Protein AF-A0A387AQW7-F1 (afdb_monomer_lite)

Radius of gyration: 23.39 Å; chains: 1; bounding box: 41×91×30 Å

Sequence (104 aa):
MLLVKDKLTSNDKSPFDVGDQVSFELEHKKFQGMIEKGYNNSYMIGFHTTDPALEDKYHDKIVINNKNLTMVKKGPNNSKGKKKDEDKSSDSDQKTEDKSSSKK

Structure (mmCIF, N/CA/C/O backbone):
data_AF-A0A387AQW7-F1
#
_entry.id   AF-A0A387AQW7-F1
#
loop_
_atom_site.group_PDB
_atom_site.id
_atom_site.type_symbol
_atom_site.label_atom_id
_atom_site.label_alt_id
_atom_site.label_comp_id
_atom_site.label_asym_id
_atom_site.label_entity_id
_atom_site.label_seq_id
_atom_site.pdbx_PDB_ins_code
_atom_site.Cartn_x
_atom_site.Cartn_y
_atom_site.Cartn_z
_atom_site.occupancy
_atom_site.B_iso_or_equiv
_atom_site.auth_seq_id
_atom_site.auth_comp_id
_atom_site.auth_asym_id
_atom_site.auth_atom_id
_atom_site.pdbx_PDB_model_num
ATOM 1 N N . MET A 1 1 ? -22.302 -22.652 16.594 1.00 41.03 1 MET A N 1
ATOM 2 C CA . MET A 1 1 ? -20.925 -22.115 16.595 1.00 41.03 1 MET A CA 1
ATOM 3 C C . MET A 1 1 ? -21.010 -20.604 16.502 1.00 41.03 1 MET A C 1
ATOM 5 O O . MET A 1 1 ? -21.403 -20.086 15.465 1.00 41.03 1 MET A O 1
ATOM 9 N N . LEU A 1 2 ? -20.757 -19.908 17.611 1.00 46.84 2 LEU A N 1
ATOM 10 C CA . LEU A 1 2 ? -20.631 -18.452 17.622 1.00 46.84 2 LEU A CA 1
ATOM 11 C C . LEU A 1 2 ? -19.359 -18.101 16.851 1.00 46.84 2 LEU A C 1
ATOM 13 O O . LEU A 1 2 ? -18.270 -18.485 17.268 1.00 46.84 2 LEU A O 1
ATOM 17 N N . LEU A 1 3 ? -19.512 -17.421 15.714 1.00 52.50 3 LEU A N 1
ATOM 18 C CA . LEU A 1 3 ? -18.400 -16.791 15.015 1.00 52.50 3 LEU A CA 1
ATOM 19 C C . LEU A 1 3 ? -17.839 -15.730 15.967 1.00 52.50 3 LEU A C 1
ATOM 21 O O . LEU A 1 3 ? -18.411 -14.646 16.111 1.00 52.50 3 LEU A O 1
ATOM 25 N N . VAL A 1 4 ? -16.774 -16.078 16.685 1.00 51.12 4 VAL A N 1
ATOM 26 C CA . VAL A 1 4 ? -16.012 -15.122 17.478 1.00 51.12 4 VAL A CA 1
ATOM 27 C C . VAL A 1 4 ? -15.420 -14.156 16.462 1.00 51.12 4 VAL A C 1
ATOM 29 O O . VAL A 1 4 ? -14.500 -14.486 15.724 1.00 51.12 4 VAL A O 1
ATOM 32 N N . LYS A 1 5 ? -16.032 -12.978 16.334 1.00 51.72 5 LYS A N 1
ATOM 33 C CA . LYS A 1 5 ? -15.416 -11.844 15.650 1.00 51.72 5 LYS A CA 1
ATOM 34 C C . LYS A 1 5 ? -14.233 -11.452 16.518 1.00 51.72 5 LYS A C 1
ATOM 36 O O . LYS A 1 5 ? -14.395 -10.692 17.472 1.00 51.72 5 LYS A O 1
ATOM 41 N N . ASP A 1 6 ? -13.090 -12.075 16.252 1.00 47.22 6 ASP A N 1
ATOM 42 C CA . ASP A 1 6 ? -11.857 -11.839 16.978 1.00 47.22 6 ASP A CA 1
ATOM 43 C C . ASP A 1 6 ? -11.545 -10.341 16.944 1.00 47.22 6 ASP A C 1
ATOM 45 O O . ASP A 1 6 ? -11.180 -9.759 15.922 1.00 47.22 6 ASP A O 1
ATOM 49 N N . LYS A 1 7 ? -11.681 -9.700 18.107 1.00 50.69 7 LYS A N 1
ATOM 50 C CA . LYS A 1 7 ? -11.339 -8.290 18.343 1.00 50.69 7 LYS A CA 1
ATOM 51 C C . 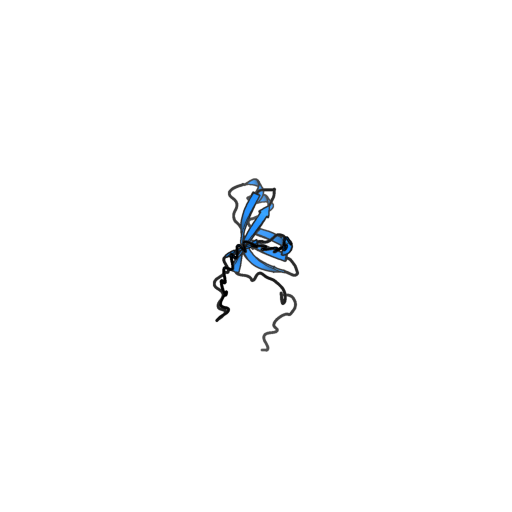LYS A 1 7 ? -9.833 -8.010 18.221 1.00 50.69 7 LYS A C 1
ATOM 53 O O . LYS A 1 7 ? -9.385 -6.924 18.557 1.00 50.69 7 LYS A O 1
ATOM 58 N N . LEU A 1 8 ? -9.040 -8.978 17.760 1.00 48.19 8 LEU A N 1
ATOM 59 C CA . LEU A 1 8 ? -7.608 -8.835 17.492 1.00 48.19 8 LEU A CA 1
ATOM 60 C C . LEU A 1 8 ? -7.328 -8.278 16.089 1.00 48.19 8 LEU A C 1
ATOM 62 O O . LEU A 1 8 ? -6.223 -7.813 15.829 1.00 48.19 8 LEU A O 1
ATOM 66 N N . THR A 1 9 ? -8.330 -8.269 15.205 1.00 49.66 9 THR A N 1
ATOM 67 C CA . THR A 1 9 ? -8.264 -7.634 13.877 1.00 49.66 9 THR A CA 1
ATOM 68 C C . THR A 1 9 ? -9.259 -6.486 13.726 1.00 49.66 9 THR A C 1
ATOM 70 O O . THR A 1 9 ? -9.423 -5.959 12.627 1.00 49.66 9 THR A O 1
ATOM 73 N N . SER A 1 10 ? -9.960 -6.110 14.804 1.00 47.66 10 SER A N 1
ATOM 74 C CA . SER A 1 10 ? -10.957 -5.037 14.768 1.00 47.66 10 SER A CA 1
ATOM 75 C C . SER A 1 10 ? -10.255 -3.694 14.662 1.00 47.66 10 SER A C 1
ATOM 77 O O . SER A 1 10 ? -9.772 -3.106 15.626 1.00 47.66 10 SER A O 1
ATOM 79 N N . ASN A 1 11 ? -10.178 -3.237 13.425 1.00 53.62 11 ASN A N 1
ATOM 80 C CA . ASN A 1 11 ? -9.637 -1.959 13.033 1.00 53.62 11 ASN A CA 1
ATOM 81 C C . ASN A 1 11 ? -10.772 -0.918 13.147 1.00 53.62 11 ASN A C 1
ATOM 83 O O . ASN A 1 11 ? -11.134 -0.242 12.195 1.00 53.62 11 ASN A O 1
ATOM 87 N N . ASP A 1 12 ? -11.394 -0.819 14.333 1.00 55.44 12 ASP A N 1
ATOM 88 C CA . ASP A 1 12 ? -12.615 -0.020 14.590 1.00 55.44 12 ASP A CA 1
ATOM 89 C C . ASP A 1 12 ? -12.443 1.490 14.298 1.00 55.44 12 ASP A C 1
ATOM 91 O O . ASP A 1 12 ? -13.399 2.262 14.357 1.00 55.44 12 ASP A O 1
ATOM 95 N N . LYS A 1 13 ? -11.216 1.936 13.998 1.00 57.94 13 LYS A N 1
ATOM 96 C CA . LYS A 1 13 ? -10.869 3.326 13.672 1.00 57.94 13 LYS A CA 1
ATOM 97 C C . LYS A 1 13 ? -9.992 3.464 12.433 1.00 57.94 13 LYS A C 1
ATOM 99 O O . LYS A 1 13 ? -9.429 4.537 12.213 1.00 57.94 13 LYS A O 1
ATOM 104 N N . SER A 1 14 ? -9.817 2.411 11.644 1.00 64.56 14 SER A N 1
ATOM 105 C CA . SER A 1 14 ? -9.015 2.557 10.447 1.00 64.56 14 SER A CA 1
ATOM 106 C C . SER A 1 14 ? -9.750 3.209 9.293 1.00 64.56 14 SER A C 1
ATOM 108 O O . SER A 1 14 ? -10.885 2.837 9.010 1.00 64.56 14 SER A O 1
ATOM 110 N N . PRO A 1 15 ? -9.071 4.085 8.537 1.00 73.94 15 PRO A N 1
ATOM 111 C CA . PRO A 1 15 ? -9.619 4.615 7.297 1.00 73.94 15 PRO A CA 1
ATOM 112 C C . PRO A 1 15 ? -9.603 3.616 6.125 1.00 73.94 15 PRO A C 1
ATOM 114 O O . PRO A 1 15 ? -10.212 3.923 5.102 1.00 73.94 15 PRO A O 1
ATOM 117 N N . PHE A 1 16 ? -8.927 2.464 6.249 1.00 83.75 16 PHE A N 1
ATOM 118 C CA . PHE A 1 16 ? -8.744 1.480 5.174 1.00 83.75 16 PHE A CA 1
ATOM 119 C C . PHE A 1 16 ? -9.190 0.074 5.577 1.00 83.75 16 PHE A C 1
ATOM 121 O O . PHE A 1 16 ? -8.930 -0.349 6.709 1.00 83.75 16 PHE A O 1
ATOM 128 N N . ASP A 1 17 ? -9.755 -0.653 4.613 1.00 83.38 17 ASP A N 1
ATOM 129 C CA . ASP A 1 17 ? -10.175 -2.047 4.744 1.00 83.38 17 ASP A CA 1
ATOM 130 C C . ASP A 1 17 ? -9.377 -2.989 3.825 1.00 83.38 17 ASP A C 1
ATOM 132 O O . ASP A 1 17 ? -8.730 -2.584 2.858 1.00 83.38 17 ASP A O 1
ATOM 136 N N . VAL A 1 18 ? -9.419 -4.288 4.134 1.00 86.69 18 VAL A N 1
ATOM 137 C CA . VAL A 1 18 ? -8.837 -5.329 3.272 1.00 86.69 18 VAL A CA 1
ATOM 138 C C . VAL A 1 18 ? -9.548 -5.327 1.916 1.00 86.69 18 VAL A C 1
ATOM 140 O O . VAL A 1 18 ? -10.776 -5.341 1.856 1.00 86.69 18 VAL A O 1
ATOM 143 N N . GLY A 1 19 ? -8.772 -5.324 0.831 1.00 85.56 19 GLY A N 1
ATOM 144 C CA . GLY A 1 19 ? -9.271 -5.184 -0.539 1.00 85.56 19 GLY A CA 1
ATOM 145 C C . GLY A 1 19 ? -9.323 -3.744 -1.060 1.00 85.56 19 GLY A C 1
ATOM 146 O O . GLY A 1 19 ? -9.637 -3.550 -2.235 1.00 85.56 19 GLY A O 1
ATOM 147 N N . ASP A 1 20 ? -8.999 -2.738 -0.239 1.00 86.69 20 ASP A N 1
ATOM 148 C CA . ASP A 1 20 ? -8.796 -1.374 -0.727 1.00 86.69 20 ASP A CA 1
ATOM 149 C C . ASP A 1 20 ? -7.462 -1.241 -1.471 1.00 86.69 20 ASP A C 1
ATOM 151 O O . ASP A 1 20 ? -6.437 -1.813 -1.084 1.00 8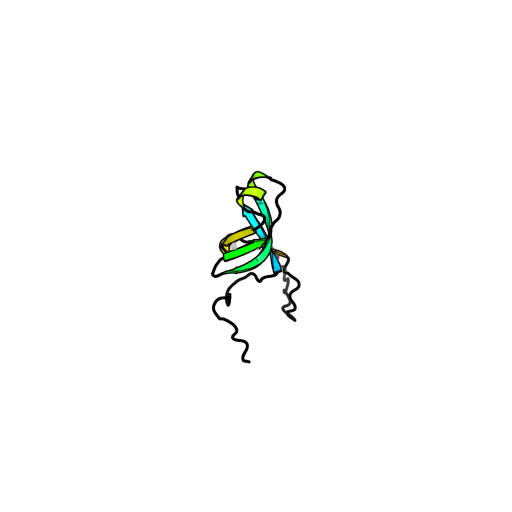6.69 20 ASP A O 1
ATOM 155 N N . GLN A 1 21 ? -7.475 -0.426 -2.527 1.00 90.12 21 GLN A N 1
ATOM 156 C CA . GLN A 1 21 ? -6.278 -0.047 -3.260 1.00 90.12 21 GLN A CA 1
ATOM 157 C C . GLN A 1 21 ? -5.719 1.251 -2.677 1.00 90.12 21 GLN A C 1
ATOM 159 O O . GLN A 1 21 ? -6.375 2.303 -2.655 1.00 90.12 21 GLN A O 1
ATOM 164 N N . VAL A 1 22 ? -4.472 1.180 -2.231 1.00 90.62 22 VAL A N 1
ATOM 165 C CA . VAL A 1 22 ? -3.759 2.274 -1.575 1.00 90.62 22 VAL A CA 1
ATOM 166 C C . VAL A 1 22 ? -2.473 2.596 -2.320 1.00 90.62 22 VAL A C 1
ATOM 168 O O . VAL A 1 22 ? -1.886 1.745 -2.988 1.00 90.62 22 VAL A O 1
ATOM 171 N N . SER A 1 23 ? -2.035 3.844 -2.205 1.00 91.62 23 SER A N 1
ATOM 172 C CA . SER A 1 23 ? -0.711 4.285 -2.612 1.00 91.62 23 SER A CA 1
ATOM 173 C C . SER A 1 23 ? 0.156 4.535 -1.392 1.00 91.62 23 SER A C 1
ATOM 175 O O . SER A 1 23 ? -0.316 4.946 -0.328 1.00 91.62 23 SER A O 1
ATOM 177 N N . PHE A 1 24 ? 1.440 4.265 -1.565 1.00 90.56 24 PHE A N 1
ATOM 178 C CA . PHE A 1 24 ? 2.456 4.430 -0.544 1.00 90.56 24 PHE A CA 1
ATOM 179 C C . PHE A 1 24 ? 3.772 4.849 -1.187 1.00 90.56 24 PHE A C 1
ATOM 181 O O . PHE A 1 24 ? 3.975 4.679 -2.390 1.00 90.56 24 PHE A O 1
ATOM 188 N N . GLU A 1 25 ? 4.664 5.416 -0.385 1.00 89.44 25 GLU A N 1
ATOM 189 C CA . GLU A 1 25 ? 6.001 5.797 -0.822 1.00 89.44 25 GLU A CA 1
ATOM 190 C C . GLU A 1 25 ? 7.025 4.813 -0.257 1.00 89.44 25 GLU A C 1
ATOM 192 O O . GLU A 1 25 ? 7.031 4.529 0.942 1.00 89.44 25 GLU A O 1
ATOM 197 N N . LEU A 1 26 ? 7.870 4.277 -1.132 1.00 86.44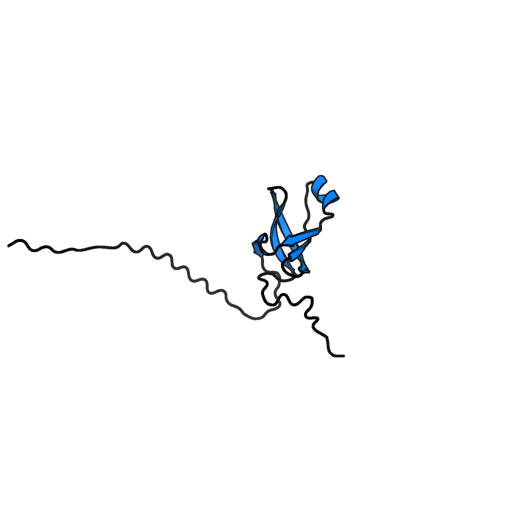 26 LEU A N 1
ATOM 198 C CA . LEU A 1 26 ? 8.948 3.357 -0.800 1.00 86.44 26 LEU A CA 1
ATOM 199 C C . LEU A 1 26 ? 10.213 3.815 -1.524 1.00 86.44 26 LEU A C 1
ATOM 201 O O . LEU A 1 26 ? 10.189 4.003 -2.736 1.00 86.44 26 LEU A O 1
ATOM 205 N N . GLU A 1 27 ? 11.300 4.029 -0.780 1.00 83.88 27 GLU A N 1
ATOM 206 C CA . GLU A 1 27 ? 12.589 4.494 -1.326 1.00 83.88 27 GLU A CA 1
ATOM 207 C C . GLU A 1 27 ? 12.442 5.708 -2.275 1.00 83.88 27 GLU A C 1
ATOM 209 O O . GLU A 1 27 ? 13.018 5.751 -3.359 1.00 83.88 27 GLU A O 1
ATOM 214 N N . HIS A 1 28 ? 11.632 6.698 -1.868 1.00 85.25 28 HIS A N 1
ATOM 215 C CA . HIS A 1 28 ? 11.308 7.919 -2.630 1.00 85.25 28 HIS A CA 1
ATOM 216 C C . HIS A 1 28 ? 10.529 7.710 -3.940 1.00 85.25 28 HIS A C 1
ATOM 218 O O . HIS A 1 28 ? 10.351 8.643 -4.726 1.00 85.25 28 HIS A O 1
ATOM 224 N N . LYS A 1 29 ? 10.031 6.497 -4.186 1.00 85.75 29 LYS A N 1
ATOM 225 C CA . LYS A 1 29 ? 9.162 6.169 -5.318 1.00 85.75 29 LYS A CA 1
ATOM 226 C C . LYS A 1 29 ? 7.748 5.897 -4.810 1.00 85.75 29 LYS A C 1
ATOM 228 O O . LYS A 1 29 ? 7.547 5.277 -3.768 1.00 85.75 29 LYS A O 1
ATOM 233 N N . LYS A 1 30 ? 6.742 6.361 -5.552 1.00 88.94 30 LYS A N 1
ATOM 234 C CA . LYS A 1 30 ? 5.333 6.094 -5.236 1.00 88.94 30 LYS A CA 1
ATOM 235 C C . LYS A 1 30 ? 4.903 4.785 -5.880 1.00 88.94 30 LYS A C 1
ATOM 237 O O . LYS A 1 30 ? 4.986 4.645 -7.097 1.00 88.94 30 LYS A O 1
ATOM 242 N N . PHE A 1 31 ? 4.386 3.877 -5.068 1.00 89.62 31 PHE A N 1
ATOM 243 C CA . PHE A 1 31 ? 3.835 2.601 -5.496 1.00 89.62 31 PHE A CA 1
ATOM 244 C C . PHE A 1 31 ? 2.357 2.514 -5.148 1.00 89.62 31 PHE A C 1
ATOM 246 O O . PHE A 1 31 ? 1.827 3.279 -4.337 1.00 89.62 31 PHE A O 1
ATOM 253 N N . GLN A 1 32 ? 1.683 1.577 -5.800 1.00 91.12 32 GLN A N 1
ATOM 254 C CA . GLN A 1 32 ? 0.298 1.242 -5.524 1.00 91.12 32 GLN A CA 1
ATOM 255 C C . GLN A 1 32 ? 0.197 -0.248 -5.256 1.00 91.12 32 GLN A C 1
ATOM 257 O O . GLN A 1 32 ? 0.880 -1.048 -5.892 1.00 91.12 32 GLN A O 1
ATOM 262 N N . GLY A 1 33 ? -0.680 -0.608 -4.332 1.00 91.00 33 GLY A N 1
ATOM 263 C CA . GLY A 1 33 ? -0.952 -1.996 -4.016 1.00 91.00 33 GLY A CA 1
ATOM 264 C C . GLY A 1 33 ? -2.324 -2.175 -3.392 1.00 91.00 33 GLY A C 1
ATOM 265 O O . GLY A 1 33 ? -3.062 -1.216 -3.154 1.00 91.00 33 GLY A O 1
ATOM 266 N N . MET A 1 34 ? -2.663 -3.432 -3.151 1.00 92.12 34 MET A N 1
ATOM 267 C CA . MET A 1 34 ? -3.913 -3.850 -2.528 1.00 92.12 34 MET A CA 1
ATOM 268 C C . MET A 1 34 ? -3.646 -4.270 -1.090 1.00 92.12 34 MET A C 1
ATOM 270 O O . MET A 1 34 ? -2.682 -4.986 -0.820 1.00 92.12 34 MET A O 1
ATOM 274 N N . ILE A 1 35 ? -4.513 -3.869 -0.164 1.00 90.56 35 ILE A N 1
ATOM 275 C CA . ILE A 1 35 ? -4.427 -4.347 1.216 1.00 90.56 35 ILE A CA 1
ATOM 276 C C . ILE A 1 35 ? -4.839 -5.822 1.253 1.00 90.56 35 ILE A C 1
ATOM 278 O O . ILE A 1 35 ? -6.004 -6.146 1.038 1.00 90.56 35 ILE A O 1
ATOM 282 N N . GLU A 1 36 ? -3.895 -6.706 1.576 1.00 89.44 36 GLU A N 1
ATOM 283 C CA . GLU A 1 36 ? -4.147 -8.140 1.772 1.00 89.44 36 GLU A CA 1
ATOM 284 C C . GLU A 1 36 ? -4.550 -8.452 3.217 1.00 89.44 36 GLU A C 1
ATOM 286 O O . GLU A 1 36 ? -5.352 -9.350 3.471 1.00 89.44 36 GLU A O 1
ATOM 291 N N . LYS A 1 37 ? -3.981 -7.724 4.187 1.00 87.88 37 LYS A N 1
ATOM 292 C CA . LYS A 1 37 ? -4.217 -7.976 5.612 1.00 87.88 37 LYS A CA 1
ATOM 293 C C . LYS A 1 37 ? -4.110 -6.699 6.433 1.00 87.88 37 LYS A C 1
ATOM 295 O O . LYS A 1 37 ? -3.166 -5.930 6.277 1.00 87.88 37 LYS A O 1
ATOM 300 N N . GLY A 1 38 ? -5.058 -6.490 7.340 1.00 86.56 38 GLY A N 1
ATOM 301 C CA . GLY A 1 38 ? -5.000 -5.414 8.328 1.00 86.56 38 GLY A CA 1
ATOM 302 C C . GLY A 1 38 ? -4.317 -5.860 9.618 1.00 86.56 38 GLY A C 1
ATOM 303 O O . GLY A 1 38 ? -4.623 -6.929 10.147 1.00 86.56 38 GLY A O 1
ATOM 304 N N . TYR A 1 39 ? -3.430 -5.019 10.137 1.00 84.94 39 TYR A N 1
ATOM 305 C CA . TYR A 1 39 ? -2.857 -5.108 11.477 1.00 84.94 39 TYR A CA 1
ATOM 306 C C . TYR A 1 39 ? -3.256 -3.874 12.297 1.00 84.94 39 TYR A C 1
ATOM 308 O O . TYR A 1 39 ? -3.920 -2.953 11.816 1.00 84.94 39 TYR A O 1
ATOM 316 N N . ASN A 1 40 ? -2.822 -3.830 13.555 1.00 82.62 40 ASN A N 1
ATOM 317 C CA . ASN A 1 40 ? -2.988 -2.640 14.378 1.00 82.62 40 ASN A CA 1
ATOM 318 C C . ASN A 1 40 ? -2.063 -1.518 13.864 1.00 82.62 40 ASN A C 1
ATOM 320 O O . ASN A 1 40 ? -0.850 -1.714 13.753 1.00 82.62 40 ASN A O 1
ATOM 324 N N . ASN A 1 41 ? -2.636 -0.364 13.504 1.00 83.88 41 ASN A N 1
ATOM 325 C CA . ASN A 1 41 ? -1.941 0.802 12.931 1.00 83.88 41 ASN A CA 1
ATOM 326 C C . ASN A 1 41 ? -1.125 0.547 11.648 1.00 83.88 41 ASN A C 1
ATOM 328 O O . ASN A 1 41 ? -0.359 1.412 11.223 1.00 83.88 41 ASN A O 1
ATOM 332 N N . SER A 1 42 ? -1.260 -0.615 11.015 1.00 88.38 42 SER A N 1
ATOM 333 C CA . SER A 1 42 ? -0.470 -0.988 9.841 1.00 88.38 42 SER A CA 1
ATOM 334 C C . SER A 1 42 ? -1.212 -1.980 8.954 1.00 88.38 42 SER A C 1
ATOM 336 O O . SER A 1 42 ? -2.159 -2.630 9.392 1.00 88.38 42 SER A O 1
ATOM 338 N N . TYR A 1 43 ? -0.794 -2.086 7.697 1.00 89.31 43 TYR A N 1
ATOM 339 C CA . TYR A 1 43 ? -1.416 -2.944 6.694 1.00 89.31 43 TYR A CA 1
ATOM 340 C C . TYR A 1 43 ? -0.366 -3.673 5.887 1.00 89.31 43 TYR A C 1
ATOM 342 O O . TYR A 1 43 ? 0.630 -3.072 5.492 1.00 89.31 43 TYR A O 1
ATOM 350 N N . MET A 1 44 ? -0.628 -4.949 5.616 1.00 91.62 44 MET A N 1
ATOM 351 C CA . MET A 1 44 ? 0.079 -5.697 4.593 1.00 91.62 44 MET A CA 1
ATOM 352 C C . MET A 1 44 ? -0.500 -5.338 3.235 1.00 91.62 44 MET A C 1
ATOM 354 O O . MET A 1 44 ? -1.695 -5.526 2.995 1.00 91.62 44 MET A O 1
ATOM 358 N N . ILE A 1 45 ? 0.359 -4.842 2.362 1.00 91.56 45 ILE A N 1
ATOM 359 C CA . ILE A 1 45 ? 0.027 -4.460 1.005 1.00 91.56 45 ILE A CA 1
ATOM 360 C C . ILE A 1 45 ? 0.744 -5.417 0.069 1.00 91.56 45 ILE A C 1
ATOM 362 O O . ILE A 1 45 ? 1.970 -5.528 0.111 1.00 91.56 45 ILE A O 1
ATOM 366 N N . GLY A 1 46 ? -0.041 -6.096 -0.760 1.00 92.69 46 GLY A N 1
ATOM 367 C CA . GLY A 1 46 ? 0.453 -6.795 -1.934 1.00 92.69 46 GLY A CA 1
ATOM 368 C C . GLY A 1 46 ? 0.667 -5.776 -3.047 1.00 92.69 46 GLY A C 1
ATOM 369 O O . GLY A 1 46 ? -0.266 -5.058 -3.421 1.00 92.69 46 GLY A O 1
ATOM 370 N N . PHE A 1 47 ? 1.889 -5.669 -3.547 1.00 90.31 47 PHE A N 1
ATOM 371 C CA . PHE A 1 47 ? 2.247 -4.780 -4.650 1.00 90.31 47 PHE A CA 1
ATOM 372 C C . PHE A 1 47 ? 3.176 -5.513 -5.608 1.00 90.31 47 PHE A C 1
ATOM 374 O O . PHE A 1 47 ? 3.797 -6.491 -5.227 1.00 90.31 47 PHE A O 1
ATOM 381 N N . HIS A 1 48 ? 3.259 -5.064 -6.854 1.00 86.44 48 HIS A N 1
ATOM 382 C CA . HIS A 1 48 ? 4.254 -5.563 -7.800 1.00 86.44 48 HIS A CA 1
ATOM 383 C C . HIS A 1 48 ? 5.150 -4.406 -8.204 1.00 86.44 48 HIS A C 1
ATOM 385 O O . HIS A 1 48 ? 4.686 -3.277 -8.399 1.00 86.44 48 HIS A O 1
ATOM 391 N N . THR A 1 49 ? 6.437 -4.691 -8.324 1.00 83.75 49 THR A N 1
ATOM 392 C CA . THR A 1 49 ? 7.453 -3.728 -8.735 1.00 83.75 49 THR A CA 1
ATOM 393 C C . THR A 1 49 ? 8.205 -4.269 -9.940 1.00 83.75 49 THR A C 1
ATOM 395 O O . THR A 1 49 ? 8.414 -5.465 -10.068 1.00 83.75 49 THR A O 1
ATOM 398 N N . THR A 1 50 ? 8.597 -3.383 -10.852 1.00 82.50 50 THR A N 1
ATOM 399 C CA . THR A 1 50 ? 9.446 -3.729 -12.009 1.00 82.50 50 THR A CA 1
ATOM 400 C C . THR A 1 50 ? 10.936 -3.611 -11.665 1.00 82.50 50 THR A C 1
ATOM 402 O O . THR A 1 50 ? 11.796 -3.857 -12.502 1.00 82.50 50 THR A O 1
ATOM 405 N N . ASP A 1 51 ? 11.245 -3.179 -10.440 1.00 83.31 51 ASP A N 1
ATOM 406 C CA . ASP A 1 51 ? 12.604 -3.014 -9.938 1.00 83.31 51 ASP A CA 1
ATOM 407 C C . ASP A 1 51 ? 13.058 -4.314 -9.242 1.00 83.31 51 ASP A C 1
ATOM 409 O O . ASP A 1 51 ? 12.543 -4.615 -8.158 1.00 83.31 51 ASP A O 1
ATOM 413 N N . PRO A 1 52 ? 14.003 -5.083 -9.819 1.00 82.00 52 PRO A N 1
ATOM 414 C CA . PRO A 1 52 ? 14.381 -6.405 -9.311 1.00 82.00 52 PRO A CA 1
ATOM 415 C C . PRO A 1 52 ? 14.982 -6.356 -7.900 1.00 82.00 52 PRO A C 1
ATOM 417 O O . PRO A 1 52 ? 14.878 -7.320 -7.147 1.00 82.00 52 PRO A O 1
ATOM 420 N N . ALA A 1 53 ? 15.569 -5.223 -7.497 1.00 83.50 53 ALA A N 1
ATOM 421 C CA . ALA A 1 53 ? 16.086 -5.046 -6.140 1.00 83.50 53 ALA A CA 1
ATOM 422 C C . ALA A 1 53 ? 14.964 -4.961 -5.093 1.00 83.50 53 ALA A C 1
ATOM 424 O O . ALA A 1 53 ? 15.125 -5.412 -3.960 1.00 83.50 53 ALA A O 1
ATOM 425 N N . LEU A 1 54 ? 13.823 -4.375 -5.463 1.00 82.81 54 LEU A N 1
ATOM 426 C CA . LEU A 1 54 ? 12.653 -4.282 -4.591 1.00 82.81 54 LEU A CA 1
ATOM 427 C C . LEU A 1 54 ? 11.848 -5.585 -4.605 1.00 82.81 54 LEU A C 1
ATOM 429 O O . LEU A 1 54 ? 11.312 -5.970 -3.569 1.00 82.81 54 LEU A O 1
ATOM 433 N N . GLU A 1 55 ? 11.792 -6.264 -5.750 1.00 84.75 55 GLU A N 1
ATOM 434 C CA . GLU A 1 55 ? 11.145 -7.570 -5.888 1.00 84.75 55 GLU A CA 1
ATOM 435 C C . GLU A 1 55 ? 11.801 -8.609 -4.969 1.00 84.75 55 GLU A C 1
ATOM 437 O O . GLU A 1 55 ? 11.113 -9.246 -4.175 1.00 84.75 55 GLU A O 1
ATOM 442 N N . ASP A 1 56 ? 13.133 -8.712 -4.983 1.00 84.75 56 ASP A N 1
ATOM 443 C CA . ASP A 1 56 ? 13.857 -9.671 -4.139 1.00 84.75 56 ASP A CA 1
ATOM 444 C C . ASP A 1 56 ? 13.801 -9.303 -2.648 1.00 84.75 56 ASP A C 1
ATOM 446 O O . ASP A 1 56 ? 13.688 -10.156 -1.776 1.00 84.75 56 ASP A O 1
ATOM 450 N N . LYS A 1 57 ? 13.822 -8.007 -2.327 1.00 86.56 57 LYS A N 1
ATOM 451 C CA . LYS A 1 57 ? 13.835 -7.535 -0.935 1.00 86.56 57 LYS A CA 1
ATOM 452 C C . LYS A 1 57 ? 12.479 -7.651 -0.240 1.00 86.56 57 LYS A C 1
ATOM 454 O O . LYS A 1 57 ? 12.430 -7.864 0.972 1.00 86.56 57 LYS A O 1
ATOM 459 N N . TYR A 1 58 ? 11.392 -7.440 -0.978 1.00 85.88 58 TYR A N 1
ATOM 460 C CA . TYR A 1 58 ? 10.040 -7.365 -0.418 1.00 85.88 58 TYR A CA 1
ATOM 461 C C . TYR A 1 58 ? 9.137 -8.519 -0.855 1.00 85.88 58 TYR A C 1
ATOM 463 O O . TYR A 1 58 ? 8.085 -8.706 -0.249 1.00 85.88 58 TYR A O 1
ATOM 471 N N . HIS A 1 59 ? 9.518 -9.306 -1.864 1.00 87.00 59 HIS A N 1
ATOM 472 C CA . HIS A 1 59 ? 8.732 -10.434 -2.375 1.00 87.00 59 HIS A CA 1
ATOM 473 C C . HIS A 1 59 ? 7.252 -10.068 -2.587 1.00 87.00 59 HIS A C 1
ATOM 475 O O . HIS A 1 59 ? 6.349 -10.749 -2.091 1.00 87.00 59 HIS A O 1
ATOM 481 N N . ASP A 1 60 ? 7.017 -8.929 -3.247 1.00 87.19 60 ASP A N 1
ATOM 482 C CA . ASP A 1 60 ? 5.692 -8.377 -3.558 1.00 87.19 60 ASP A CA 1
ATOM 483 C C . ASP A 1 60 ? 4.790 -8.062 -2.349 1.00 87.19 60 ASP A C 1
ATOM 485 O O . ASP A 1 60 ? 3.591 -7.806 -2.498 1.00 87.19 60 ASP A O 1
ATOM 489 N N . LYS A 1 61 ? 5.336 -8.060 -1.126 1.00 90.81 61 LYS A N 1
ATOM 490 C CA . LYS A 1 61 ? 4.579 -7.834 0.110 1.00 90.81 61 LYS A CA 1
ATOM 491 C C . LYS A 1 61 ? 5.306 -6.864 1.026 1.00 90.81 61 LYS A C 1
ATOM 493 O O . LYS A 1 61 ? 6.469 -7.033 1.374 1.00 90.81 61 LYS A O 1
ATOM 498 N N . ILE A 1 62 ? 4.592 -5.853 1.501 1.00 91.12 62 ILE A N 1
ATOM 499 C CA . ILE A 1 62 ? 5.151 -4.886 2.447 1.00 91.12 62 ILE A CA 1
ATOM 500 C C . ILE A 1 62 ? 4.151 -4.537 3.538 1.00 91.12 62 ILE A C 1
ATOM 502 O O . ILE A 1 62 ? 2.950 -4.460 3.297 1.00 91.12 62 ILE A O 1
ATOM 506 N N . VAL A 1 63 ? 4.648 -4.317 4.755 1.00 91.06 63 VAL A N 1
ATOM 507 C CA . VAL A 1 63 ? 3.837 -3.825 5.870 1.00 91.06 63 VAL A CA 1
ATOM 508 C C . VAL A 1 63 ? 4.102 -2.341 6.060 1.00 91.06 63 VAL A C 1
ATOM 510 O O . VAL A 1 63 ? 5.235 -1.935 6.311 1.00 91.06 63 VAL A O 1
ATOM 513 N N . ILE A 1 64 ? 3.055 -1.526 5.952 1.00 89.31 64 ILE A N 1
ATOM 514 C CA . ILE A 1 64 ? 3.158 -0.066 6.021 1.00 89.31 64 ILE A CA 1
ATOM 515 C C . ILE A 1 64 ? 2.198 0.478 7.070 1.00 89.31 64 ILE A C 1
ATOM 517 O O . ILE A 1 64 ? 1.078 -0.004 7.236 1.00 89.31 64 ILE A O 1
ATOM 521 N N . ASN A 1 65 ? 2.653 1.495 7.798 1.00 89.50 65 ASN A N 1
ATOM 522 C CA . ASN A 1 65 ? 1.852 2.191 8.794 1.00 89.50 65 ASN A CA 1
ATOM 523 C C . ASN A 1 65 ? 0.703 2.969 8.132 1.00 89.50 65 ASN A C 1
ATOM 525 O O . ASN A 1 65 ? 0.898 3.611 7.102 1.00 89.50 65 ASN A O 1
ATOM 529 N N . ASN A 1 66 ? -0.472 2.972 8.760 1.00 86.00 66 ASN A N 1
ATOM 530 C CA . ASN A 1 66 ? -1.667 3.648 8.259 1.00 86.00 66 ASN A CA 1
ATOM 531 C C . ASN A 1 66 ? -1.470 5.147 7.961 1.00 86.00 66 ASN A C 1
ATOM 533 O O . ASN A 1 66 ? -2.128 5.670 7.067 1.00 86.00 66 ASN A O 1
ATOM 537 N N . LYS A 1 67 ? -0.544 5.823 8.651 1.00 87.50 67 LYS A N 1
ATOM 538 C CA . LYS A 1 67 ? -0.216 7.242 8.427 1.00 87.50 67 LYS A CA 1
ATOM 539 C C . LYS A 1 67 ? 0.487 7.513 7.097 1.00 87.50 67 LYS A C 1
ATOM 541 O O . LYS A 1 67 ? 0.418 8.630 6.599 1.00 87.50 67 LYS A O 1
ATOM 546 N N . ASN A 1 68 ? 1.154 6.504 6.541 1.00 88.06 68 ASN A N 1
ATOM 547 C CA . ASN A 1 68 ? 1.933 6.614 5.306 1.00 88.06 68 ASN A CA 1
ATOM 548 C C . ASN A 1 68 ? 1.164 6.082 4.088 1.00 88.06 68 ASN A C 1
ATOM 550 O O . ASN A 1 68 ? 1.720 5.985 2.996 1.00 88.06 68 ASN A O 1
ATOM 554 N N . LEU A 1 69 ? -0.103 5.709 4.282 1.00 87.81 69 LEU A N 1
ATOM 555 C CA . LEU A 1 69 ? -0.976 5.216 3.230 1.00 87.81 69 LEU A CA 1
ATOM 556 C C . LEU A 1 69 ? -1.922 6.304 2.767 1.00 87.81 69 LEU A C 1
ATOM 558 O O . LEU A 1 69 ? -2.493 7.046 3.562 1.00 87.81 69 LEU A O 1
ATOM 562 N N . THR A 1 70 ? -2.123 6.348 1.459 1.00 89.12 70 THR A N 1
ATOM 563 C CA . THR A 1 70 ? -3.093 7.230 0.822 1.00 89.12 70 THR A CA 1
ATOM 564 C C . THR A 1 70 ? -4.101 6.388 0.051 1.00 89.12 70 THR A C 1
ATOM 566 O O . THR A 1 70 ? -3.737 5.465 -0.674 1.00 89.12 70 THR A O 1
ATOM 569 N N . MET A 1 71 ? -5.394 6.678 0.208 1.00 86.69 71 MET A N 1
ATOM 570 C CA . MET A 1 71 ? -6.444 5.943 -0.501 1.00 86.69 71 MET A CA 1
ATOM 571 C C . MET A 1 71 ? -6.419 6.308 -1.984 1.00 86.69 71 MET A C 1
ATOM 573 O O . MET A 1 71 ? -6.575 7.480 -2.318 1.00 86.69 71 MET A O 1
ATOM 577 N N . VAL A 1 72 ? -6.278 5.317 -2.868 1.00 86.31 72 VAL A N 1
ATOM 578 C CA . VAL A 1 72 ? -6.399 5.528 -4.322 1.00 86.31 72 VAL A CA 1
ATOM 579 C C . VAL A 1 72 ? -7.800 5.156 -4.774 1.00 86.31 72 VAL A C 1
ATOM 581 O O . VAL A 1 72 ? -8.497 5.956 -5.395 1.00 86.31 72 VAL A O 1
ATOM 584 N N . LYS A 1 73 ? -8.239 3.943 -4.430 1.00 82.50 73 LYS A N 1
ATOM 585 C CA . LYS A 1 73 ? -9.548 3.430 -4.815 1.00 82.50 73 LYS A CA 1
ATOM 586 C C . LYS A 1 73 ? -10.089 2.535 -3.713 1.00 82.50 73 LYS A C 1
ATOM 588 O O . LYS A 1 73 ? -9.397 1.648 -3.224 1.00 82.50 73 LYS A O 1
ATOM 593 N N . LYS A 1 74 ? -11.347 2.763 -3.342 1.00 77.31 74 LYS A N 1
ATOM 594 C CA . LYS A 1 74 ? -12.056 1.844 -2.452 1.00 77.31 74 LYS A CA 1
ATOM 595 C C . LYS A 1 74 ? -12.283 0.527 -3.185 1.00 77.31 74 LYS A C 1
ATOM 597 O O . LYS A 1 74 ? -12.705 0.546 -4.346 1.00 77.31 74 LYS A O 1
ATOM 602 N N . GLY A 1 75 ? -12.009 -0.585 -2.516 1.00 67.19 75 GLY A N 1
ATOM 603 C CA . GLY A 1 75 ? -12.337 -1.914 -3.009 1.00 67.19 75 GLY A CA 1
ATOM 604 C C . GLY A 1 75 ? -13.845 -2.062 -3.233 1.00 67.19 75 GLY A C 1
ATOM 605 O O . GLY A 1 75 ? -14.620 -1.184 -2.824 1.00 67.19 75 GLY A O 1
ATOM 606 N N . PRO A 1 76 ? -14.293 -3.150 -3.890 1.00 60.22 76 PRO A N 1
ATOM 607 C CA . PRO A 1 76 ? -15.705 -3.497 -3.993 1.00 60.22 76 PRO A CA 1
ATO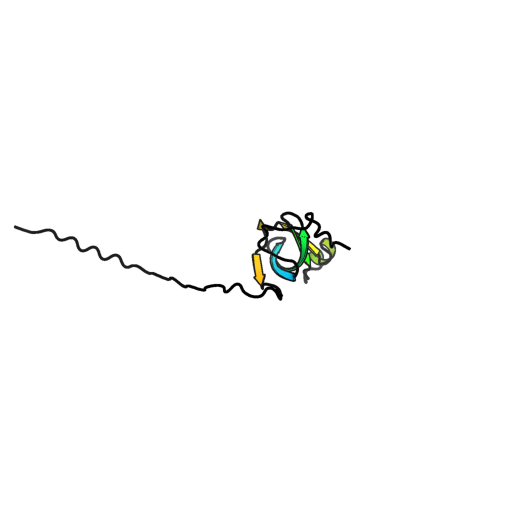M 608 C C . PRO A 1 76 ? -16.248 -3.788 -2.594 1.00 60.22 76 PRO A C 1
ATOM 610 O O . PRO A 1 76 ? -16.294 -4.906 -2.092 1.00 60.22 76 PRO A O 1
ATOM 613 N N . ASN A 1 77 ? -16.635 -2.705 -1.951 1.00 50.47 77 ASN A N 1
ATOM 614 C CA . ASN A 1 77 ? -17.258 -2.661 -0.664 1.00 50.47 77 ASN A CA 1
ATOM 615 C C . ASN A 1 77 ? -18.681 -3.185 -0.861 1.00 50.47 77 ASN A C 1
ATOM 617 O O . ASN A 1 77 ? -19.524 -2.503 -1.441 1.00 50.47 77 ASN A O 1
ATOM 621 N N . ASN A 1 78 ? -18.979 -4.383 -0.359 1.00 48.25 78 ASN A N 1
ATOM 622 C CA . ASN A 1 78 ? -20.356 -4.879 -0.251 1.00 48.25 78 ASN A CA 1
ATOM 623 C C . ASN A 1 78 ? -21.114 -4.162 0.893 1.00 48.25 78 ASN A C 1
ATOM 625 O O . ASN A 1 78 ? -21.934 -4.742 1.602 1.00 48.25 78 ASN A O 1
ATOM 629 N N . SER A 1 79 ? -20.811 -2.880 1.106 1.00 45.22 79 SER A N 1
ATOM 630 C CA . SER A 1 79 ? -21.449 -1.993 2.062 1.00 45.22 79 SER A CA 1
ATOM 631 C C . SER A 1 79 ? -22.417 -1.090 1.301 1.00 45.22 79 SER A C 1
ATOM 633 O O . SER A 1 79 ? -22.056 -0.094 0.675 1.00 45.22 79 SER A O 1
ATOM 635 N N . LYS A 1 80 ? -23.700 -1.466 1.367 1.00 47.84 80 LYS A N 1
ATOM 636 C CA . LYS A 1 80 ? -24.823 -0.564 1.106 1.00 47.84 80 LYS A CA 1
ATOM 637 C C . LYS A 1 80 ? -24.560 0.783 1.787 1.00 47.84 80 LYS A C 1
ATOM 639 O O . LYS A 1 80 ? -24.504 0.855 3.009 1.00 47.84 80 LYS A O 1
ATOM 644 N N . GLY A 1 81 ? -24.474 1.827 0.968 1.00 46.62 81 GLY A N 1
ATOM 645 C CA . GLY A 1 81 ? -24.825 3.196 1.322 1.00 46.62 81 GLY A CA 1
ATOM 646 C C . GLY A 1 81 ? -23.940 3.893 2.352 1.00 46.62 81 GLY A C 1
ATOM 647 O O . GLY A 1 81 ? -24.277 3.942 3.527 1.00 46.62 81 GLY A O 1
ATOM 648 N N . LYS A 1 82 ? -22.934 4.624 1.871 1.00 39.31 82 LYS A N 1
ATOM 649 C CA . LYS A 1 82 ? -22.702 6.000 2.329 1.00 39.31 82 LYS A CA 1
ATOM 650 C C . LYS A 1 82 ? -22.388 6.860 1.112 1.00 39.31 82 LYS A C 1
ATOM 652 O O . LYS A 1 82 ? -21.308 6.764 0.533 1.00 39.31 82 LYS A O 1
ATOM 657 N N . LYS A 1 83 ? -23.392 7.646 0.710 1.00 40.53 83 LYS A N 1
ATOM 658 C CA . LYS A 1 83 ? -23.255 8.763 -0.223 1.00 40.53 83 LYS A CA 1
ATOM 659 C C . LYS A 1 83 ? -22.096 9.637 0.266 1.00 40.53 83 LYS A C 1
ATOM 661 O O . LYS A 1 83 ? -22.069 10.013 1.435 1.00 40.53 83 LYS A O 1
ATOM 666 N N . LYS A 1 84 ? -21.125 9.898 -0.608 1.00 39.00 84 LYS A N 1
ATOM 667 C CA . LYS A 1 84 ? -20.277 11.079 -0.478 1.00 39.00 84 LYS A CA 1
ATOM 668 C C . LYS A 1 84 ? -21.128 12.227 -1.001 1.00 39.00 84 LYS A C 1
ATOM 670 O O . LYS A 1 84 ? -21.417 12.248 -2.194 1.00 39.00 84 LYS A O 1
ATOM 675 N N . ASP A 1 85 ? -21.569 13.103 -0.111 1.00 40.00 85 ASP A N 1
ATOM 676 C CA . ASP A 1 85 ? -21.981 14.438 -0.517 1.00 40.00 85 ASP A CA 1
ATOM 677 C C . ASP A 1 85 ? -20.710 15.153 -0.988 1.00 40.00 85 ASP A C 1
ATOM 679 O O . ASP A 1 85 ? -19.810 15.468 -0.208 1.00 40.00 85 ASP A O 1
ATOM 683 N N . GLU A 1 86 ? -20.590 15.271 -2.306 1.00 45.06 86 GLU A N 1
ATOM 684 C CA . GLU A 1 86 ? -19.778 16.295 -2.940 1.00 45.06 86 GLU A CA 1
ATOM 685 C C . GLU A 1 86 ? -20.564 17.596 -2.809 1.00 45.06 86 GLU A C 1
ATOM 687 O O . GLU A 1 86 ? -21.521 17.804 -3.551 1.00 45.06 86 GLU A O 1
ATOM 692 N N . ASP A 1 87 ? -20.170 18.466 -1.882 1.00 37.91 87 ASP A N 1
ATOM 693 C CA . ASP A 1 87 ? -20.501 19.878 -2.019 1.00 37.91 87 ASP A CA 1
ATOM 694 C C . ASP A 1 87 ? -19.213 20.679 -2.207 1.00 37.91 87 ASP A C 1
ATOM 696 O O . ASP A 1 87 ? -18.354 20.787 -1.327 1.00 37.91 87 ASP A O 1
ATOM 700 N N . LYS A 1 88 ? -19.061 21.153 -3.443 1.00 50.28 88 LYS A N 1
ATOM 701 C CA . LYS A 1 88 ? -18.082 22.145 -3.860 1.00 50.28 88 LYS A CA 1
ATOM 702 C C . LYS A 1 88 ? -18.589 23.502 -3.381 1.00 50.28 88 LYS A C 1
ATOM 704 O O . LYS A 1 88 ? -19.349 24.146 -4.092 1.00 50.28 88 LYS A O 1
ATOM 709 N N . SER A 1 89 ? -18.076 23.999 -2.264 1.00 40.28 89 SER A N 1
ATOM 710 C CA . SER A 1 89 ? -18.128 25.434 -1.980 1.00 40.28 89 SER A CA 1
ATOM 711 C C . SER A 1 89 ? -16.780 26.066 -2.329 1.00 40.28 89 SER A C 1
ATOM 713 O O . SER A 1 89 ? -15.891 26.209 -1.489 1.00 40.28 89 SER A O 1
ATOM 715 N N . SER A 1 90 ? -16.610 26.406 -3.606 1.00 43.19 90 SER A N 1
ATOM 716 C CA . SER A 1 90 ? -15.739 27.509 -4.005 1.00 43.19 90 SER A CA 1
ATOM 717 C C . SER A 1 90 ? -16.531 28.792 -3.781 1.00 43.19 90 SER A C 1
ATOM 719 O O . SER A 1 90 ? -17.370 29.121 -4.618 1.00 43.19 90 SER A O 1
ATOM 721 N N . ASP A 1 91 ? -16.298 29.471 -2.660 1.00 41.44 91 ASP A N 1
ATOM 722 C CA . ASP A 1 91 ? -16.834 30.812 -2.446 1.00 41.44 91 ASP A CA 1
ATOM 723 C C . ASP A 1 91 ? -15.685 31.815 -2.369 1.00 41.44 91 ASP A C 1
ATOM 725 O O . ASP A 1 91 ? -14.860 31.819 -1.452 1.00 41.44 91 ASP A O 1
ATOM 729 N N . SER A 1 92 ? -15.578 32.593 -3.438 1.00 46.16 92 SER A N 1
ATOM 730 C CA . SER A 1 92 ? -14.706 33.745 -3.573 1.00 46.16 92 SER A CA 1
ATOM 731 C C . SER A 1 92 ? -15.503 34.978 -3.163 1.00 46.16 92 SER A C 1
ATOM 733 O O . SER A 1 92 ? -16.111 35.626 -4.013 1.00 46.16 92 SER A O 1
ATOM 735 N N . ASP A 1 93 ? -15.478 35.309 -1.875 1.00 42.84 93 ASP A N 1
ATOM 736 C CA . ASP A 1 93 ? -16.091 36.532 -1.362 1.00 42.84 93 ASP A CA 1
ATOM 737 C C . ASP A 1 93 ? -15.182 37.747 -1.611 1.00 42.84 93 ASP A C 1
ATOM 739 O O . ASP A 1 93 ? -14.203 38.009 -0.902 1.00 42.84 93 ASP A O 1
ATOM 743 N N . GLN A 1 94 ? -15.536 38.525 -2.639 1.00 44.75 94 GLN A N 1
ATOM 744 C CA . GLN A 1 94 ? -15.139 39.924 -2.772 1.00 44.75 94 GLN A CA 1
ATOM 745 C C . GLN A 1 94 ? -15.787 40.734 -1.645 1.00 44.75 94 GLN A C 1
ATOM 747 O O . GLN A 1 94 ? -16.962 41.087 -1.698 1.00 44.75 94 GLN A O 1
ATOM 752 N N . LYS A 1 95 ? -14.995 41.095 -0.634 1.00 43.59 95 LYS A N 1
ATOM 753 C CA . LYS A 1 95 ? -15.397 42.063 0.387 1.00 43.59 95 LYS A CA 1
ATOM 754 C C . LYS A 1 95 ? -15.359 43.483 -0.188 1.00 43.59 95 LYS A C 1
ATOM 756 O O . LYS A 1 95 ? -14.308 44.117 -0.244 1.00 43.59 95 LYS A O 1
ATOM 761 N N . THR A 1 96 ? -16.523 43.979 -0.597 1.00 46.41 96 THR A N 1
ATOM 762 C CA . THR A 1 96 ? -16.829 45.409 -0.712 1.00 46.41 96 THR A CA 1
ATOM 763 C C . THR A 1 96 ? -16.881 46.025 0.688 1.00 46.41 96 THR A C 1
ATOM 765 O O . THR A 1 96 ? -17.703 45.619 1.508 1.00 46.41 96 THR A O 1
ATOM 768 N N . GLU A 1 97 ? -16.030 47.010 0.971 1.00 46.44 97 GLU A N 1
ATOM 769 C CA . GLU A 1 97 ? -16.199 47.916 2.111 1.00 46.44 97 GLU A CA 1
ATOM 770 C C . GLU A 1 97 ? -16.475 49.327 1.598 1.00 46.44 97 GLU A C 1
ATOM 772 O O . GLU A 1 97 ? -15.570 50.096 1.284 1.00 46.44 97 GLU A O 1
ATOM 777 N N . ASP A 1 98 ? -17.765 49.646 1.540 1.00 44.59 98 ASP A N 1
ATOM 778 C CA . ASP A 1 98 ? -18.275 51.007 1.590 1.00 44.59 98 ASP A CA 1
ATOM 779 C C . ASP A 1 98 ? -18.012 51.563 3.000 1.00 44.59 98 ASP A C 1
ATOM 781 O O . ASP A 1 98 ? -18.516 51.042 4.000 1.00 44.59 98 ASP A O 1
ATOM 785 N N . LYS A 1 99 ? -17.211 52.626 3.101 1.00 52.53 99 LYS A N 1
ATOM 786 C CA . LYS A 1 99 ? -17.173 53.491 4.284 1.00 52.53 99 LYS A CA 1
ATOM 787 C C . LYS A 1 99 ? -17.417 54.930 3.858 1.00 52.53 99 LYS A C 1
ATOM 789 O O . LYS A 1 99 ? -16.518 55.657 3.447 1.00 52.53 99 LYS A O 1
ATOM 794 N N . SER A 1 100 ? -18.673 55.318 4.029 1.00 47.12 100 SER A N 1
ATOM 795 C CA . SER A 1 100 ? -19.154 56.683 4.174 1.00 47.12 100 SER A CA 1
ATOM 796 C C . SER A 1 100 ? -18.294 57.501 5.145 1.00 47.12 100 SER A C 1
ATOM 798 O O . SER A 1 100 ? -18.147 57.128 6.312 1.00 47.12 100 SER A O 1
ATOM 800 N N . SER A 1 101 ? -17.831 58.675 4.718 1.00 46.56 101 SER A N 1
ATOM 801 C CA . SER A 1 101 ? -17.534 59.771 5.642 1.00 46.56 101 SER A CA 1
ATOM 802 C C . SER A 1 101 ? -18.019 61.092 5.062 1.00 46.56 101 SER A C 1
ATOM 804 O O . SER A 1 101 ? -17.491 61.605 4.076 1.00 46.56 101 SER A O 1
ATOM 806 N N . SER A 1 102 ? -19.055 61.600 5.714 1.00 50.03 102 SER A N 1
ATOM 807 C CA . SER A 1 102 ? -19.694 62.899 5.584 1.00 50.03 102 SER A CA 1
ATOM 808 C C . SER A 1 102 ? -18.681 64.042 5.491 1.00 50.03 102 SER A C 1
ATOM 810 O O . SER A 1 102 ? -17.789 64.145 6.335 1.00 50.03 102 SER A O 1
ATOM 812 N N . LYS A 1 103 ? -18.860 64.949 4.525 1.00 53.44 103 LYS A N 1
ATOM 813 C CA . LYS A 1 103 ? -18.209 66.261 4.547 1.00 53.44 103 LYS A CA 1
ATOM 814 C C . LYS A 1 103 ? -19.275 67.344 4.662 1.00 53.44 103 LYS A C 1
ATOM 816 O O . LYS A 1 103 ? -20.186 67.428 3.844 1.00 53.44 103 LYS A O 1
ATOM 821 N N . LYS A 1 104 ? -19.155 68.050 5.778 1.00 43.25 104 LYS A N 1
ATOM 822 C CA . LYS A 1 104 ? -19.861 69.257 6.188 1.00 43.25 104 LYS A CA 1
ATOM 823 C C . LYS A 1 104 ? -19.371 70.452 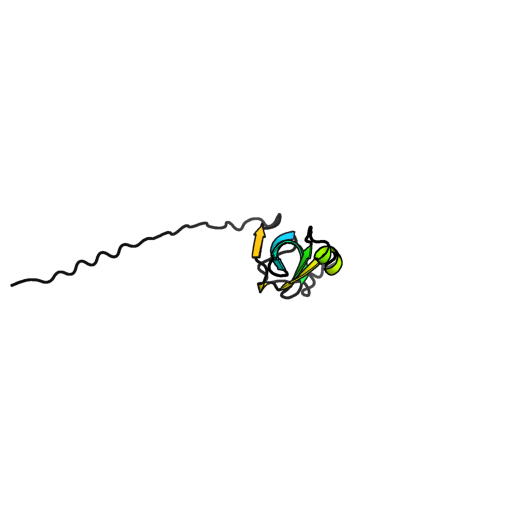5.377 1.00 43.25 104 LYS A C 1
ATOM 825 O O . LYS A 1 104 ? -18.177 70.422 4.993 1.00 43.25 104 LYS A O 1
#

Secondary structure (DSSP, 8-state):
------TTS--TT-S--TT-EEEEEETTEEEEEEEEE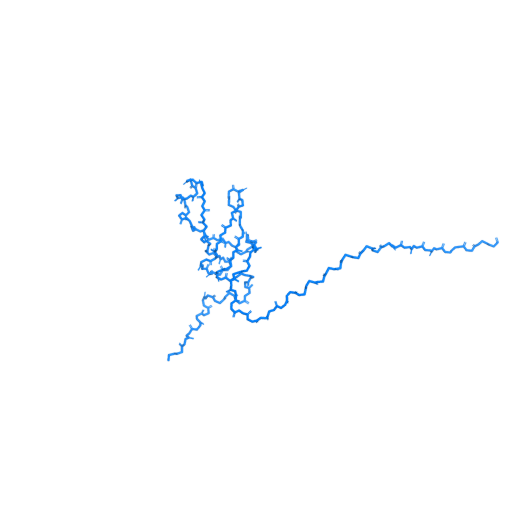EETTEEEEEE--S-HHHHHHHTTEEEEEGGGEEEEE-------------------------------

pLDDT: mean 70.47, std 19.93, range [37.91, 92.69]

Foldseek 3Di:
DPPPPPPQQCPVPAPDDAQFKKWFADPNDIFIFGFNGGHVQKTKTQGDDPDVVCCVVAVRIDIGGSVRIDGDGGGPPPDPDDDDPDDDPPDDDDDDDDDDDDDD

Organism: NCBI:txid2419772